Protein AF-I4EDR7-F1 (afdb_monomer_lite)

Structure (mmCIF, N/CA/C/O backbone):
data_AF-I4EDR7-F1
#
_entry.id   AF-I4EDR7-F1
#
loop_
_atom_site.group_PDB
_atom_site.id
_atom_site.type_symbol
_atom_site.label_atom_id
_atom_site.label_alt_id
_atom_site.label_comp_id
_atom_site.label_asym_id
_atom_site.label_entity_id
_atom_site.label_seq_id
_atom_site.pdbx_PDB_ins_code
_atom_site.Cartn_x
_atom_site.Cartn_y
_atom_site.Cartn_z
_atom_site.occupancy
_atom_site.B_iso_or_equiv
_atom_site.auth_seq_id
_atom_site.auth_comp_id
_atom_site.auth_asym_id
_atom_site.auth_atom_id
_atom_site.pdbx_PDB_model_num
ATOM 1 N N . MET A 1 1 ? -19.312 -3.339 3.917 1.00 69.69 1 MET A N 1
ATOM 2 C CA . MET A 1 1 ? -19.830 -3.520 2.536 1.00 69.69 1 MET A CA 1
ATOM 3 C C . MET A 1 1 ? -18.847 -2.965 1.507 1.00 69.69 1 MET A C 1
ATOM 5 O O . MET A 1 1 ? -18.638 -3.619 0.495 1.00 69.69 1 MET A O 1
ATOM 9 N N . TRP A 1 2 ? -18.175 -1.845 1.797 1.00 80.31 2 TRP A N 1
ATOM 10 C CA . TRP A 1 2 ? -17.168 -1.219 0.929 1.00 80.31 2 TRP A CA 1
ATOM 11 C C . TRP A 1 2 ? -15.932 -2.089 0.641 1.00 80.31 2 TRP A C 1
ATOM 13 O O . TRP A 1 2 ? -15.461 -2.084 -0.492 1.00 80.31 2 TRP A O 1
ATOM 23 N N . PHE A 1 3 ? -15.499 -2.933 1.584 1.00 83.25 3 PHE A N 1
ATOM 24 C CA . PHE A 1 3 ? -14.362 -3.847 1.382 1.00 83.25 3 PHE A CA 1
ATOM 25 C C . PHE A 1 3 ? -14.473 -4.713 0.117 1.00 83.25 3 PHE A C 1
ATOM 27 O O . PHE A 1 3 ? -13.527 -4.825 -0.660 1.00 83.25 3 PHE A O 1
ATOM 34 N N . ILE A 1 4 ? -15.643 -5.326 -0.092 1.00 85.88 4 ILE A N 1
ATOM 35 C CA . ILE A 1 4 ? -15.896 -6.204 -1.243 1.00 85.88 4 ILE A CA 1
ATOM 36 C C . ILE A 1 4 ? -15.882 -5.384 -2.538 1.00 85.88 4 ILE A C 1
ATOM 38 O O . ILE A 1 4 ? -15.332 -5.828 -3.540 1.00 85.88 4 ILE A O 1
ATOM 42 N N . LEU A 1 5 ? -16.428 -4.167 -2.501 1.00 89.56 5 LEU A N 1
ATOM 43 C CA . LEU A 1 5 ? -16.439 -3.251 -3.640 1.00 89.56 5 LEU A CA 1
ATOM 44 C C . LEU A 1 5 ? -15.018 -2.811 -4.037 1.00 89.56 5 LEU A C 1
ATOM 46 O O . LEU A 1 5 ? -14.682 -2.837 -5.218 1.00 89.56 5 LEU A O 1
ATOM 50 N N . LEU A 1 6 ? -14.161 -2.478 -3.066 1.00 88.00 6 LEU A N 1
ATOM 51 C CA . LEU A 1 6 ? -12.758 -2.112 -3.305 1.00 88.00 6 LEU A CA 1
ATOM 52 C C . LEU A 1 6 ? -11.940 -3.281 -3.873 1.00 88.00 6 LEU A C 1
ATOM 54 O O . LEU A 1 6 ? -11.131 -3.086 -4.779 1.00 88.00 6 LEU A O 1
ATOM 58 N N . LEU A 1 7 ? -12.184 -4.502 -3.390 1.00 87.62 7 LEU A N 1
ATOM 59 C CA . LEU A 1 7 ? -11.575 -5.716 -3.941 1.00 87.62 7 LEU A CA 1
ATOM 60 C C . LEU A 1 7 ? -11.997 -5.973 -5.387 1.00 87.62 7 LEU A C 1
ATOM 62 O O . LEU A 1 7 ? -11.148 -6.283 -6.218 1.00 87.62 7 LEU A O 1
ATOM 66 N N . LEU A 1 8 ? -13.289 -5.829 -5.694 1.00 92.06 8 LEU A N 1
ATOM 67 C CA . LEU A 1 8 ? -13.796 -5.996 -7.056 1.00 92.06 8 LEU A CA 1
ATOM 68 C C . LEU A 1 8 ? -13.195 -4.954 -8.004 1.00 92.06 8 LEU A C 1
ATOM 70 O O . LEU A 1 8 ? -12.748 -5.313 -9.089 1.00 92.06 8 LEU A O 1
ATOM 74 N N . LEU A 1 9 ? -13.114 -3.688 -7.583 1.00 90.75 9 LEU A N 1
ATOM 75 C CA . LEU A 1 9 ? -12.460 -2.635 -8.364 1.00 90.75 9 LEU A CA 1
ATOM 76 C C . LEU A 1 9 ? -10.981 -2.950 -8.604 1.00 90.75 9 LEU A C 1
ATOM 78 O O . LEU A 1 9 ? -10.527 -2.906 -9.745 1.00 90.75 9 LEU A O 1
ATOM 82 N N . SER A 1 10 ? -10.243 -3.324 -7.556 1.00 89.44 10 SER A N 1
ATOM 83 C CA . SER A 1 10 ? -8.841 -3.734 -7.675 1.00 89.44 10 SER A CA 1
ATOM 84 C C . SER A 1 10 ? -8.665 -4.883 -8.672 1.00 89.44 10 SER A C 1
ATOM 86 O O . SER A 1 10 ? -7.811 -4.801 -9.554 1.00 89.44 10 SER A O 1
ATOM 88 N N . LEU A 1 11 ? -9.519 -5.908 -8.591 1.00 91.44 11 LEU A N 1
ATOM 89 C CA . LEU A 1 11 ? -9.489 -7.063 -9.485 1.00 91.44 11 LEU A CA 1
ATOM 90 C C . LEU A 1 11 ? -9.749 -6.670 -10.944 1.00 91.44 11 LEU A C 1
ATOM 92 O O . LEU A 1 11 ? -9.034 -7.131 -11.830 1.00 91.44 11 LEU A O 1
ATOM 96 N N . VAL A 1 12 ? -10.730 -5.801 -11.201 1.00 90.88 12 VAL A N 1
ATOM 97 C CA . VAL A 1 12 ? -11.030 -5.307 -12.553 1.00 90.88 12 VAL A CA 1
ATOM 98 C C . VAL A 1 12 ? -9.836 -4.544 -13.124 1.00 90.88 12 VAL A C 1
ATOM 100 O O . VAL A 1 12 ? -9.392 -4.859 -14.225 1.00 90.88 12 VAL A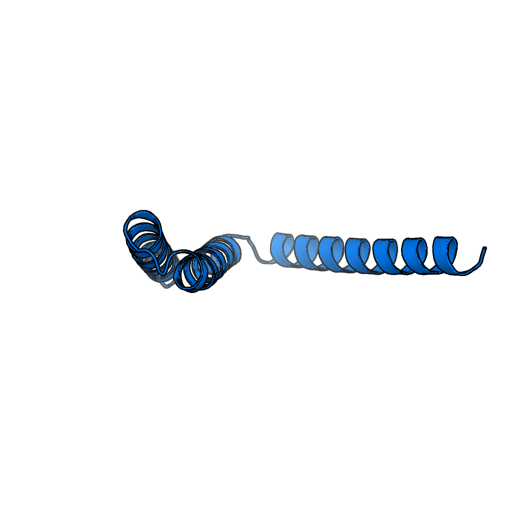 O 1
ATOM 103 N N . PHE A 1 13 ? -9.266 -3.595 -12.378 1.00 87.88 13 PHE A N 1
ATOM 104 C CA . PHE A 1 13 ? -8.097 -2.840 -12.843 1.00 87.88 13 PHE A CA 1
ATOM 105 C C . PHE A 1 13 ? -6.864 -3.729 -13.040 1.00 87.88 13 PHE A C 1
ATOM 107 O O . PHE A 1 13 ? -6.118 -3.532 -13.998 1.00 87.88 13 PHE A O 1
ATOM 114 N N . PHE A 1 14 ? -6.671 -4.736 -12.186 1.00 87.31 14 PHE A N 1
ATOM 115 C CA . PHE A 1 14 ? -5.589 -5.706 -12.325 1.00 87.31 14 PHE A CA 1
ATOM 116 C C . PHE A 1 14 ? -5.761 -6.585 -13.570 1.00 87.31 14 PHE A C 1
ATOM 118 O O . PHE A 1 14 ? -4.809 -6.763 -14.325 1.00 87.31 14 PHE A O 1
ATOM 125 N N . LEU A 1 15 ? -6.975 -7.080 -13.833 1.00 88.75 15 LEU A N 1
ATOM 126 C CA . LEU A 1 15 ? -7.289 -7.840 -15.045 1.00 88.75 15 LEU A CA 1
ATOM 127 C C . LEU A 1 15 ? -7.078 -6.987 -16.298 1.00 88.75 15 LEU A C 1
ATOM 129 O O . LEU A 1 15 ? -6.387 -7.416 -17.216 1.00 88.75 15 LEU A O 1
ATOM 133 N N . VAL A 1 16 ? -7.590 -5.753 -16.318 1.00 86.44 16 VAL A N 1
ATOM 134 C CA . VAL A 1 16 ? -7.343 -4.818 -17.428 1.00 86.44 16 VAL A CA 1
ATOM 135 C C . VAL A 1 16 ? -5.839 -4.600 -17.612 1.00 86.44 16 VAL A C 1
ATOM 137 O O . VAL A 1 16 ? -5.358 -4.630 -18.740 1.00 86.44 16 VAL A O 1
ATOM 140 N N . SER A 1 17 ? -5.082 -4.460 -16.523 1.00 84.44 17 SER A N 1
ATOM 141 C CA . SER A 1 17 ? -3.628 -4.310 -16.578 1.00 84.44 17 SER A CA 1
ATOM 142 C C . SER A 1 17 ? -2.897 -5.538 -17.112 1.00 84.44 17 SER A C 1
ATOM 144 O O . SER A 1 17 ? -1.873 -5.382 -17.769 1.00 84.44 17 SER A O 1
ATOM 146 N N . ALA A 1 18 ? -3.375 -6.744 -16.814 1.00 80.62 18 ALA A N 1
ATOM 147 C CA . ALA A 1 18 ? -2.734 -7.985 -17.237 1.00 80.62 18 ALA A CA 1
ATOM 148 C C . ALA A 1 18 ? -2.884 -8.245 -18.746 1.00 80.62 18 ALA A C 1
ATOM 150 O O . ALA A 1 18 ? -2.039 -8.915 -19.336 1.00 80.62 18 ALA A O 1
ATOM 151 N N . PHE A 1 19 ? -3.936 -7.704 -19.369 1.00 81.81 19 PHE A N 1
ATOM 152 C CA . PHE A 1 19 ? -4.262 -7.938 -20.781 1.00 81.81 19 PHE A CA 1
ATOM 153 C C . PHE A 1 19 ? -4.116 -6.695 -21.678 1.00 81.81 19 PHE A C 1
ATOM 155 O O . PHE A 1 19 ? -4.386 -6.779 -22.875 1.00 81.81 19 PHE A O 1
ATOM 162 N N . SER A 1 20 ? -3.693 -5.545 -21.140 1.00 76.00 20 SER A N 1
ATOM 163 C CA . SER A 1 20 ? -3.607 -4.274 -21.875 1.00 76.00 20 SER A CA 1
ATOM 164 C C . SER A 1 20 ? -2.187 -3.714 -21.933 1.00 76.00 20 SER A C 1
ATOM 166 O O . SER A 1 20 ? -1.471 -3.697 -20.936 1.00 76.00 20 SER A O 1
ATOM 168 N N . PHE A 1 21 ? -1.817 -3.117 -23.072 1.00 67.00 21 PHE A N 1
ATOM 169 C CA . PHE A 1 21 ? -0.614 -2.276 -23.198 1.00 67.00 21 PHE A CA 1
ATOM 170 C C . PHE A 1 21 ? -0.648 -1.035 -22.284 1.00 67.00 21 PHE A C 1
ATOM 172 O O . PHE A 1 21 ? 0.390 -0.432 -22.024 1.00 67.00 21 PHE A O 1
ATOM 179 N N . ALA A 1 22 ? -1.824 -0.666 -21.759 1.00 67.31 22 ALA A N 1
ATOM 180 C CA . ALA A 1 22 ? -1.994 0.395 -20.765 1.00 67.31 22 ALA A CA 1
ATOM 181 C C . ALA A 1 22 ? -1.674 -0.048 -19.322 1.00 67.31 22 ALA A C 1
ATOM 183 O O . ALA A 1 22 ? -1.916 0.724 -18.392 1.00 67.31 22 ALA A O 1
ATOM 184 N N . ALA A 1 23 ? -1.104 -1.249 -19.140 1.00 67.69 23 ALA A N 1
ATOM 185 C CA . ALA A 1 23 ? -0.689 -1.824 -17.861 1.00 67.69 23 ALA A CA 1
ATOM 186 C C . ALA A 1 23 ? -0.162 -0.812 -16.820 1.00 67.69 23 ALA A C 1
ATOM 188 O O . ALA A 1 23 ? -0.697 -0.789 -15.709 1.00 67.69 23 ALA A O 1
ATOM 189 N N . PRO A 1 24 ? 0.810 0.075 -17.125 1.00 73.44 24 PRO A N 1
ATOM 190 C CA . PRO A 1 24 ? 1.339 1.010 -16.127 1.00 73.44 24 PRO A CA 1
ATOM 191 C C . PRO A 1 24 ? 0.289 1.984 -15.562 1.00 73.44 24 PRO A C 1
ATOM 193 O O . PRO A 1 24 ? 0.359 2.341 -14.387 1.00 73.44 24 PRO A O 1
ATOM 196 N N . PHE A 1 25 ? -0.715 2.378 -16.349 1.00 79.12 25 PHE A N 1
ATOM 197 C CA . PHE A 1 25 ? -1.765 3.311 -15.920 1.00 79.12 25 PHE A CA 1
ATOM 198 C C . PHE A 1 25 ? -2.888 2.623 -15.137 1.00 79.12 25 PHE A C 1
ATOM 200 O O . PHE A 1 25 ? -3.590 3.269 -14.362 1.00 79.12 25 PHE A O 1
ATOM 207 N N . THR A 1 26 ? -3.048 1.311 -15.310 1.00 81.81 26 THR A N 1
ATOM 208 C CA . THR A 1 26 ? -4.078 0.497 -14.646 1.00 81.81 26 THR A CA 1
ATOM 209 C C . THR A 1 26 ? -3.562 -0.233 -13.405 1.00 81.81 26 THR A C 1
ATOM 211 O O . THR A 1 26 ? -4.344 -0.545 -12.509 1.00 81.81 26 THR A O 1
ATOM 214 N N . LEU A 1 27 ? -2.247 -0.443 -13.296 1.00 82.12 27 LEU A N 1
ATOM 215 C CA . LEU A 1 27 ? -1.594 -1.015 -12.113 1.00 82.12 27 LEU A CA 1
ATOM 216 C C . LEU A 1 27 ? -1.696 -0.099 -10.893 1.00 82.12 27 LEU A C 1
ATOM 218 O O . LEU A 1 27 ? -2.028 -0.561 -9.803 1.00 82.12 27 LEU A O 1
ATOM 222 N N . LEU A 1 28 ? -1.452 1.202 -11.076 1.00 85.12 28 LEU A N 1
ATOM 223 C CA . LEU A 1 28 ? -1.532 2.185 -9.996 1.00 85.12 28 LEU A CA 1
ATOM 224 C C . LEU A 1 28 ? -2.907 2.179 -9.292 1.00 85.12 28 LEU A C 1
ATOM 226 O O . LEU A 1 28 ? -2.938 1.968 -8.078 1.00 85.12 28 LEU A O 1
ATOM 230 N N . PRO A 1 29 ? -4.051 2.333 -9.992 1.00 84.88 29 PRO A N 1
ATOM 231 C CA . PRO A 1 29 ? -5.357 2.249 -9.347 1.00 84.88 29 PRO A CA 1
ATOM 232 C C . PRO A 1 29 ? -5.631 0.859 -8.754 1.00 84.88 29 PRO A C 1
ATOM 234 O O . PRO A 1 29 ? -6.180 0.788 -7.655 1.00 84.88 29 PRO A O 1
ATOM 237 N N . ALA A 1 30 ? -5.205 -0.238 -9.398 1.00 86.38 30 ALA A N 1
ATOM 238 C CA . ALA A 1 30 ? -5.379 -1.588 -8.849 1.00 86.38 30 ALA A CA 1
ATOM 239 C C . ALA A 1 30 ? -4.727 -1.742 -7.464 1.00 86.38 30 ALA A C 1
ATOM 241 O O . ALA A 1 30 ? -5.348 -2.279 -6.540 1.00 86.38 30 ALA A O 1
ATOM 242 N N . ILE A 1 31 ? -3.502 -1.225 -7.317 1.00 86.00 31 ILE A N 1
ATOM 243 C CA . ILE A 1 31 ? -2.736 -1.234 -6.066 1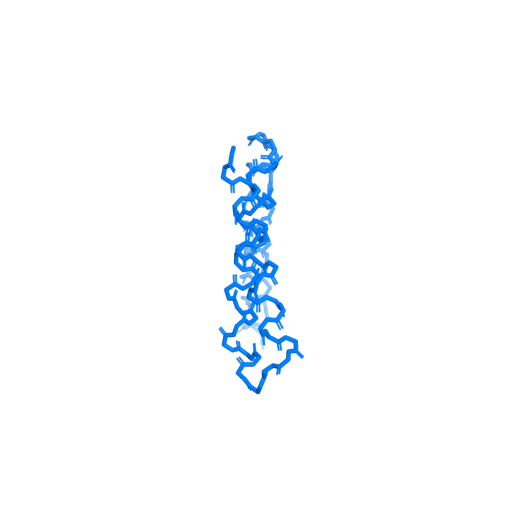.00 86.00 31 ILE A CA 1
ATOM 244 C C . ILE A 1 31 ? -3.400 -0.333 -5.018 1.00 86.00 31 ILE A C 1
ATOM 246 O O . ILE A 1 31 ? -3.540 -0.742 -3.865 1.00 86.00 31 ILE A O 1
ATOM 250 N N . LEU A 1 32 ? -3.854 0.865 -5.401 1.00 86.00 32 LEU A N 1
ATOM 251 C CA . LEU A 1 32 ? -4.511 1.797 -4.478 1.00 86.00 32 LEU A CA 1
ATOM 252 C C . LEU A 1 32 ? -5.828 1.235 -3.922 1.00 86.00 32 LEU A C 1
ATOM 254 O O . LEU A 1 32 ? -6.051 1.283 -2.711 1.00 86.00 32 LEU A O 1
ATOM 258 N N . PHE A 1 33 ? -6.677 0.649 -4.773 1.00 87.12 33 PHE A N 1
ATOM 259 C CA . PHE A 1 33 ? -7.924 0.017 -4.327 1.00 87.12 33 PHE A CA 1
ATOM 260 C C . PHE A 1 33 ? -7.664 -1.210 -3.444 1.00 87.12 33 PHE A C 1
ATOM 262 O O . PHE A 1 33 ? -8.359 -1.405 -2.445 1.00 87.12 33 PHE A O 1
ATOM 269 N N . PHE A 1 34 ? -6.631 -1.998 -3.752 1.00 85.88 34 PHE A N 1
ATOM 270 C CA . PHE A 1 34 ? -6.222 -3.132 -2.922 1.00 85.88 34 PHE A CA 1
ATOM 271 C C . PHE A 1 34 ? -5.737 -2.690 -1.537 1.00 85.88 34 PHE A C 1
ATOM 273 O O . PHE A 1 34 ? -6.177 -3.224 -0.517 1.00 85.88 34 PHE A O 1
ATOM 280 N N . ALA A 1 35 ? -4.873 -1.674 -1.487 1.00 82.06 35 ALA A N 1
ATOM 281 C CA . ALA A 1 35 ? -4.380 -1.098 -0.242 1.00 82.06 35 ALA A CA 1
ATOM 282 C C . ALA A 1 35 ? -5.525 -0.520 0.604 1.00 82.06 35 ALA A C 1
ATOM 284 O O . ALA A 1 35 ? -5.558 -0.735 1.816 1.00 82.06 35 ALA A O 1
ATOM 285 N N . ALA A 1 36 ? -6.500 0.145 -0.022 1.00 81.56 36 ALA A N 1
ATOM 286 C CA . ALA A 1 36 ? -7.694 0.649 0.654 1.00 81.56 36 ALA A CA 1
ATOM 287 C C . ALA A 1 36 ? -8.560 -0.486 1.229 1.00 81.56 36 ALA A C 1
ATOM 289 O O . ALA A 1 36 ? -9.004 -0.395 2.376 1.00 81.56 36 ALA A O 1
ATOM 290 N N . ALA A 1 37 ? -8.746 -1.580 0.480 1.00 84.06 37 ALA A N 1
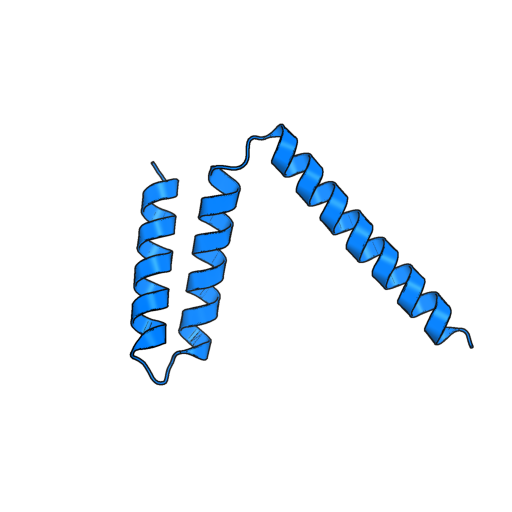ATOM 291 C CA . ALA A 1 37 ? -9.461 -2.759 0.964 1.00 84.06 37 ALA A CA 1
ATOM 292 C C . ALA A 1 37 ? -8.749 -3.377 2.180 1.00 84.06 37 ALA A C 1
ATOM 294 O O . ALA A 1 37 ? -9.369 -3.639 3.213 1.00 84.06 37 ALA A O 1
ATOM 295 N N . ILE A 1 38 ? -7.427 -3.556 2.104 1.00 82.44 38 ILE A N 1
ATOM 29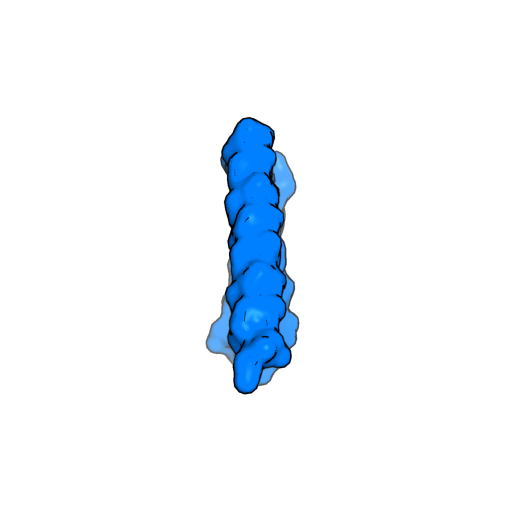6 C CA . ILE A 1 38 ? -6.624 -4.035 3.236 1.00 82.44 38 ILE A CA 1
ATOM 297 C C . ILE A 1 38 ? -6.773 -3.089 4.430 1.00 82.44 38 ILE A C 1
ATOM 299 O O . ILE A 1 38 ? -7.041 -3.539 5.546 1.00 82.44 38 ILE A O 1
ATOM 303 N N . ALA A 1 39 ? -6.676 -1.781 4.199 1.00 78.06 39 ALA A N 1
ATOM 304 C CA . ALA A 1 39 ? -6.826 -0.776 5.236 1.00 78.06 39 ALA A CA 1
ATOM 305 C C . ALA A 1 39 ? -8.202 -0.831 5.914 1.00 78.06 39 ALA A C 1
ATOM 307 O O . ALA A 1 39 ? -8.281 -0.521 7.099 1.00 78.06 39 ALA A O 1
ATOM 308 N N . GLU A 1 40 ? -9.283 -1.187 5.217 1.00 77.38 40 GLU A N 1
ATOM 309 C CA . GLU A 1 40 ? -10.623 -1.348 5.810 1.00 77.38 40 GLU A CA 1
ATOM 310 C C . GLU A 1 40 ? -10.712 -2.576 6.735 1.00 77.38 40 GLU A C 1
ATOM 312 O O . GLU A 1 40 ? -11.439 -2.549 7.728 1.00 77.38 40 GLU A O 1
ATOM 317 N N . ARG A 1 41 ? -9.943 -3.640 6.461 1.00 72.00 41 ARG A N 1
ATOM 318 C CA . ARG A 1 41 ? -9.882 -4.842 7.317 1.00 72.00 41 ARG A CA 1
ATOM 319 C C . ARG A 1 41 ? -8.918 -4.731 8.493 1.00 72.00 41 ARG A C 1
ATOM 321 O O . ARG A 1 41 ? -9.052 -5.488 9.458 1.00 72.00 41 ARG A O 1
ATOM 328 N N . ILE A 1 42 ? -7.945 -3.829 8.432 1.00 74.69 42 ILE A N 1
ATOM 329 C CA . ILE A 1 42 ? -7.020 -3.608 9.542 1.00 74.69 42 ILE A CA 1
ATOM 330 C C . ILE A 1 42 ? -7.785 -2.937 10.691 1.00 74.69 42 ILE A C 1
ATOM 332 O O . ILE A 1 42 ? -8.305 -1.831 10.552 1.00 74.69 42 ILE A O 1
ATOM 336 N N . ARG A 1 43 ? -7.846 -3.616 11.847 1.00 62.41 43 ARG A N 1
ATOM 337 C CA . ARG A 1 43 ? -8.524 -3.106 13.049 1.00 62.41 43 ARG A CA 1
ATOM 338 C C . ARG A 1 43 ? -7.954 -1.731 13.448 1.00 62.41 43 ARG A C 1
ATOM 340 O O . ARG A 1 43 ? -6.740 -1.542 13.352 1.00 62.41 43 ARG A O 1
ATOM 347 N N . PRO A 1 44 ? -8.779 -0.806 13.972 1.00 63.31 44 PRO A N 1
ATOM 348 C CA . PRO A 1 44 ? -8.359 0.545 14.354 1.00 63.31 44 PRO A CA 1
ATOM 349 C C . PRO A 1 44 ? -7.056 0.640 15.176 1.00 63.31 44 PRO A C 1
ATOM 351 O O . PRO A 1 44 ? -6.247 1.503 14.838 1.00 63.31 44 PRO A O 1
ATOM 354 N N . PRO A 1 45 ? -6.754 -0.237 16.164 1.00 63.81 45 PRO A N 1
ATOM 355 C CA . PRO A 1 45 ? -5.460 -0.175 16.847 1.00 63.81 45 PRO A CA 1
ATOM 356 C C . PRO A 1 45 ? -4.281 -0.455 15.902 1.00 63.81 45 PRO A C 1
ATOM 358 O O . PRO A 1 45 ? -3.301 0.280 15.919 1.00 63.81 45 PRO A O 1
ATOM 361 N N . LEU A 1 46 ? -4.382 -1.459 15.024 1.00 66.44 46 LEU A N 1
ATOM 362 C CA . LEU A 1 46 ? -3.317 -1.838 14.082 1.00 66.44 46 LEU A CA 1
ATOM 363 C C . LEU A 1 46 ? -3.069 -0.773 13.000 1.00 66.44 46 LEU A C 1
ATOM 365 O O . LEU A 1 46 ? -1.936 -0.619 12.551 1.00 66.44 46 LEU A O 1
ATOM 369 N N . ARG A 1 47 ? -4.095 -0.002 12.614 1.00 69.31 47 ARG A N 1
ATOM 370 C CA . ARG A 1 47 ? -3.931 1.163 11.724 1.00 69.31 47 ARG A CA 1
ATOM 371 C C . ARG A 1 47 ? -3.013 2.213 12.347 1.00 69.31 47 ARG A C 1
ATOM 373 O O . ARG A 1 47 ? -2.131 2.716 11.663 1.00 69.31 47 ARG A O 1
ATOM 380 N N . GLY A 1 48 ? -3.192 2.501 13.638 1.00 72.88 48 GLY A N 1
ATOM 381 C CA . GLY A 1 48 ? -2.316 3.415 14.374 1.00 72.88 48 GLY A CA 1
ATOM 382 C C . GLY A 1 48 ? -0.868 2.926 14.394 1.00 72.88 48 GLY A C 1
ATOM 383 O O . GLY A 1 48 ? 0.038 3.685 14.064 1.00 72.88 48 GLY A O 1
ATOM 384 N N . TRP A 1 49 ? -0.655 1.637 14.676 1.00 77.19 49 TRP A N 1
ATOM 385 C CA . TRP A 1 49 ? 0.680 1.024 14.655 1.00 77.19 49 TRP A CA 1
ATOM 386 C C . TRP A 1 49 ? 1.362 1.109 13.284 1.00 77.19 49 TRP A C 1
ATOM 388 O O . TRP A 1 49 ? 2.547 1.425 13.218 1.00 77.19 49 TRP A O 1
ATOM 398 N N . LEU A 1 50 ? 0.628 0.886 12.189 1.00 77.56 50 LEU A N 1
ATOM 399 C CA . LEU A 1 50 ? 1.172 1.016 10.832 1.00 77.56 50 LEU A CA 1
ATOM 400 C C . LEU A 1 50 ? 1.528 2.461 10.473 1.00 77.56 50 LEU A C 1
ATOM 402 O O . LEU A 1 50 ? 2.561 2.691 9.849 1.00 77.56 50 LEU A O 1
ATOM 406 N N . VAL A 1 51 ? 0.715 3.435 10.891 1.00 79.94 51 VAL A N 1
ATOM 407 C CA . VAL A 1 51 ? 1.030 4.860 10.702 1.00 79.94 51 VAL A CA 1
ATOM 408 C C . VAL A 1 51 ? 2.289 5.237 11.484 1.00 79.94 51 VAL A C 1
ATOM 410 O O . VAL A 1 51 ? 3.174 5.883 10.930 1.00 79.94 51 VAL A O 1
ATOM 413 N N . ILE A 1 52 ? 2.413 4.785 12.736 1.00 83.56 52 ILE A N 1
ATOM 414 C CA . ILE A 1 52 ? 3.602 5.023 13.569 1.00 83.56 52 ILE A CA 1
ATOM 415 C C . ILE A 1 52 ? 4.847 4.386 12.936 1.00 83.56 52 ILE A C 1
ATOM 417 O O . ILE A 1 52 ? 5.879 5.044 12.838 1.00 83.56 52 ILE A O 1
ATOM 421 N N . MET A 1 53 ? 4.751 3.143 12.452 1.00 83.06 53 MET A N 1
ATOM 422 C CA . MET A 1 53 ? 5.845 2.465 11.744 1.00 83.06 53 MET A CA 1
ATOM 423 C C . MET A 1 53 ? 6.249 3.203 10.461 1.00 83.06 53 MET A C 1
ATOM 425 O O . MET A 1 53 ? 7.439 3.374 10.206 1.00 83.06 53 MET A O 1
ATOM 429 N N . GLY A 1 54 ? 5.279 3.692 9.682 1.00 85.56 54 GLY A N 1
ATOM 430 C CA . GLY A 1 54 ? 5.542 4.491 8.484 1.00 85.56 54 GLY A CA 1
ATOM 431 C C . GLY A 1 54 ? 6.243 5.816 8.797 1.00 85.56 54 GLY A C 1
ATOM 432 O O . GLY A 1 54 ? 7.228 6.159 8.147 1.00 85.56 54 GLY A O 1
ATOM 433 N N . LEU A 1 55 ? 5.791 6.535 9.828 1.00 88.25 55 LEU A N 1
ATOM 434 C CA . LEU A 1 55 ? 6.431 7.775 10.280 1.00 88.25 55 LEU A CA 1
ATOM 435 C C . LEU A 1 55 ? 7.850 7.531 10.810 1.00 88.25 55 LEU A C 1
ATOM 437 O O . LEU A 1 55 ? 8.758 8.293 10.486 1.00 88.25 55 LEU A O 1
ATOM 441 N N . ALA A 1 56 ? 8.057 6.455 11.574 1.00 89.06 56 ALA A N 1
ATOM 442 C CA . ALA A 1 56 ? 9.378 6.065 12.063 1.00 89.06 56 ALA A CA 1
ATOM 443 C C . ALA A 1 56 ? 10.338 5.729 10.911 1.00 89.06 56 ALA A C 1
ATOM 445 O O . ALA A 1 56 ? 11.497 6.140 10.943 1.00 89.06 56 ALA A O 1
ATOM 446 N N . LEU A 1 57 ? 9.852 5.043 9.870 1.00 92.75 57 LEU A N 1
ATOM 447 C CA . LEU A 1 57 ? 10.637 4.733 8.675 1.00 92.75 57 LE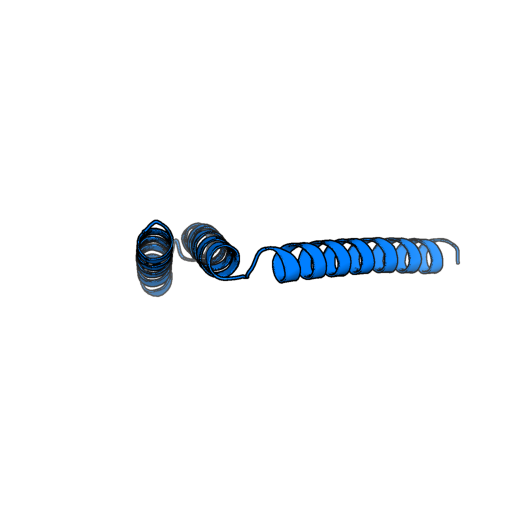U A CA 1
ATOM 448 C C . LEU A 1 57 ? 11.050 6.004 7.915 1.00 92.75 57 LEU A C 1
ATOM 450 O O . LEU A 1 57 ? 12.208 6.128 7.524 1.00 92.75 57 LEU A O 1
ATOM 454 N N . ILE A 1 58 ? 10.127 6.956 7.732 1.00 92.06 58 ILE A N 1
ATOM 455 C CA . ILE A 1 58 ? 10.411 8.248 7.083 1.00 92.06 58 ILE A CA 1
ATOM 456 C C . ILE A 1 58 ? 11.450 9.030 7.889 1.00 92.06 58 ILE A C 1
ATOM 458 O O . ILE A 1 58 ? 12.423 9.521 7.322 1.00 92.06 58 ILE A O 1
ATOM 462 N N . LEU A 1 59 ? 11.271 9.116 9.211 1.00 93.62 59 LEU A N 1
ATOM 463 C CA . LEU A 1 59 ? 12.219 9.789 10.096 1.00 93.62 59 LEU A CA 1
ATOM 464 C C . LEU A 1 59 ? 13.612 9.152 10.007 1.00 93.62 59 LEU A C 1
ATOM 466 O O . LEU A 1 59 ? 14.605 9.864 9.888 1.00 93.62 59 LEU A O 1
ATOM 470 N N . TRP A 1 60 ? 13.685 7.821 10.005 1.00 92.69 60 TRP A N 1
ATOM 471 C CA . TRP A 1 60 ? 14.942 7.096 9.843 1.00 92.69 60 TRP A CA 1
ATOM 472 C C . TRP A 1 60 ? 15.617 7.398 8.498 1.00 92.69 60 TRP A C 1
ATOM 474 O O . TRP A 1 60 ? 16.804 7.711 8.470 1.00 92.69 60 TRP A O 1
ATOM 484 N N . LEU A 1 61 ? 14.860 7.389 7.397 1.00 91.94 61 LEU A N 1
ATOM 485 C CA . LEU A 1 61 ? 15.351 7.756 6.064 1.00 91.94 61 LEU A CA 1
ATOM 486 C C . LEU A 1 61 ? 15.918 9.180 6.026 1.00 91.94 61 LEU A C 1
ATOM 488 O O . LEU A 1 61 ? 16.980 9.395 5.449 1.00 91.94 61 LEU A O 1
ATOM 492 N N . ILE A 1 62 ? 15.248 10.139 6.670 1.00 92.19 62 ILE A N 1
ATOM 493 C CA . ILE A 1 62 ? 15.726 11.525 6.772 1.00 92.19 62 ILE A CA 1
ATOM 494 C C . ILE A 1 62 ? 17.058 11.586 7.527 1.00 92.19 62 ILE A C 1
ATOM 496 O O . ILE A 1 62 ? 17.991 12.235 7.060 1.00 92.19 62 ILE A O 1
ATOM 500 N N . ILE A 1 63 ? 17.171 10.891 8.665 1.00 91.69 63 ILE A N 1
ATOM 501 C CA . ILE A 1 63 ? 18.410 10.840 9.460 1.00 91.69 63 ILE A CA 1
ATOM 502 C C . ILE A 1 63 ? 19.551 10.238 8.640 1.00 91.69 63 ILE A C 1
ATOM 504 O O . ILE A 1 63 ? 20.651 10.784 8.630 1.00 91.69 63 ILE A O 1
ATOM 508 N N . VAL A 1 64 ? 19.285 9.138 7.936 1.00 91.81 64 VAL A N 1
ATOM 509 C CA . VAL A 1 64 ? 20.250 8.484 7.047 1.00 91.81 64 VAL A CA 1
ATOM 510 C C . VAL A 1 64 ? 20.717 9.460 5.969 1.00 91.81 64 VAL A C 1
ATOM 512 O O . VAL A 1 64 ? 21.914 9.693 5.841 1.00 91.81 64 VAL A O 1
ATOM 515 N N . VAL A 1 65 ? 19.797 10.095 5.242 1.00 92.44 65 VAL A N 1
ATOM 516 C CA . VAL A 1 65 ? 20.142 11.067 4.192 1.00 92.44 65 VAL A CA 1
ATOM 517 C C . VAL A 1 65 ? 20.971 12.228 4.747 1.00 92.44 65 VAL A C 1
ATOM 519 O O . VAL A 1 65 ? 21.974 12.596 4.141 1.00 92.44 65 VAL A O 1
ATOM 522 N N . LEU A 1 66 ? 20.610 12.773 5.910 1.00 90.75 66 LEU A N 1
ATOM 523 C CA . LEU A 1 66 ? 21.382 13.833 6.565 1.00 90.75 66 LEU A CA 1
ATOM 524 C C . LEU A 1 66 ? 22.786 13.363 6.965 1.00 90.75 66 LEU A C 1
ATOM 526 O O . LEU A 1 66 ? 23.750 14.096 6.763 1.00 90.75 66 LEU A O 1
ATOM 530 N N . ALA A 1 67 ? 22.914 12.143 7.489 1.00 87.12 67 ALA A N 1
ATOM 531 C CA . ALA A 1 67 ? 24.199 11.567 7.872 1.00 87.12 67 ALA A CA 1
ATOM 532 C C . ALA A 1 67 ? 25.127 11.350 6.665 1.00 87.12 67 ALA A C 1
ATOM 534 O O . ALA A 1 67 ? 26.324 11.601 6.769 1.00 87.12 67 ALA A O 1
ATOM 535 N N . PHE A 1 68 ? 24.585 10.933 5.518 1.00 86.00 68 PHE A N 1
ATOM 536 C CA . PHE A 1 68 ? 25.355 10.727 4.286 1.00 86.00 68 PHE A CA 1
ATOM 537 C C . PHE A 1 68 ? 25.578 12.008 3.467 1.00 86.00 68 PHE A C 1
ATOM 539 O O . PHE A 1 68 ? 26.461 12.027 2.620 1.00 86.00 68 PHE A O 1
ATOM 546 N N . SER A 1 69 ? 24.808 13.074 3.702 1.00 73.00 69 SER A N 1
ATOM 547 C CA . SER A 1 69 ? 24.983 14.370 3.027 1.00 73.00 69 SER A CA 1
ATOM 548 C C . SER A 1 69 ? 25.973 15.303 3.737 1.00 73.00 69 SER A C 1
ATOM 550 O O . SER A 1 69 ? 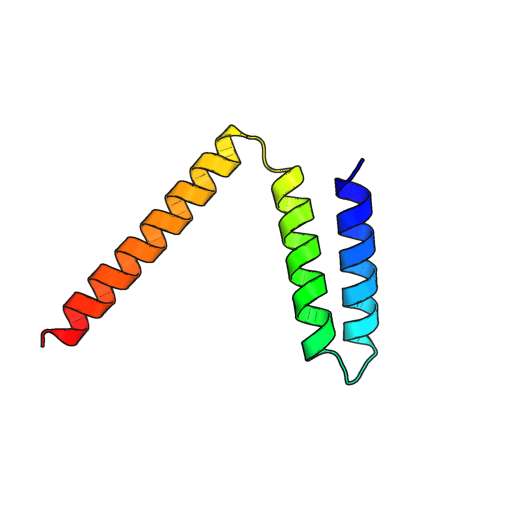26.318 16.344 3.180 1.00 73.00 69 SER A O 1
ATOM 552 N N . ALA A 1 70 ? 26.372 14.987 4.971 1.00 65.38 70 ALA A N 1
ATOM 553 C CA . ALA A 1 70 ? 27.237 15.826 5.802 1.00 65.38 70 ALA A CA 1
ATOM 554 C C . ALA A 1 70 ? 28.728 15.425 5.772 1.00 65.38 70 ALA A C 1
ATOM 556 O O . ALA A 1 70 ? 29.524 16.054 6.471 1.00 65.38 70 ALA A O 1
ATOM 557 N N . GLY A 1 71 ? 29.102 14.401 4.997 1.00 50.16 71 GLY A N 1
ATOM 558 C CA . GLY A 1 71 ? 30.487 13.962 4.771 1.00 50.16 71 GLY A CA 1
ATOM 559 C C . GLY A 1 71 ? 30.860 14.038 3.301 1.00 50.16 71 GLY A C 1
ATOM 560 O O . GLY A 1 71 ? 32.054 14.289 3.031 1.00 50.16 71 GLY A O 1
#

Radius of gyration: 17.25 Å; chains: 1; bounding box: 50×24×40 Å

Organism: NCBI:txid1129897

pLDDT: mean 81.83, std 9.24, range [50.16, 93.62]

Foldseek 3Di:
DVLVVLQVQLVVLCVCLVPDPCVVVSNVSSVVSNVVSVVVPQPPVVNVVVVVVVVVVVVVVVVVCVVVVVD

Secondary structure (DSSP, 8-state):
-HHHHHHHHHHHHHHHHHH-TTHHHHHHHHHHHHHHHHHHHS-HHHHHHHHHHHHHHHHHHHHHHHHHH--

Sequence (71 aa):
MWFILLLLLSLVFFLVSAFSFAAPFTLLPAILFFAAAIAERIRPPLRGWLVIMGLALILWLIIVVLAFSAG